Protein AF-A0A8T3XQE4-F1 (afdb_monomer)

Radius of gyration: 17.46 Å; Cα contacts (8 Å, |Δi|>4): 43; chains: 1; bounding box: 43×25×43 Å

pLDDT: mean 86.02, std 8.2, range [55.16, 93.38]

Structure (mmCIF, N/CA/C/O backbone):
data_AF-A0A8T3XQE4-F1
#
_entry.id   AF-A0A8T3XQE4-F1
#
loop_
_atom_site.group_PDB
_atom_site.id
_atom_site.type_symbol
_atom_site.label_atom_id
_atom_site.label_alt_id
_atom_site.label_comp_id
_atom_site.label_asym_id
_atom_site.label_entity_id
_atom_site.label_seq_id
_atom_site.pdbx_PDB_ins_code
_atom_site.Cartn_x
_atom_site.Cartn_y
_atom_site.Cartn_z
_atom_site.occupancy
_atom_si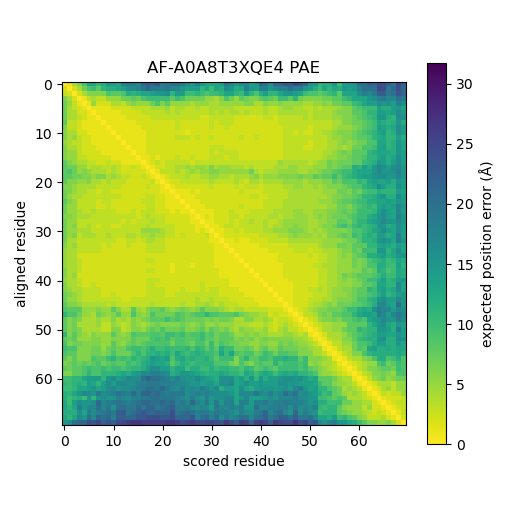te.B_iso_or_equiv
_atom_site.auth_seq_id
_atom_site.auth_comp_id
_atom_site.auth_asym_id
_atom_site.auth_atom_id
_atom_site.pdbx_PDB_model_num
ATOM 1 N N . MET A 1 1 ? 4.677 -2.932 -9.826 1.00 55.16 1 MET A N 1
ATOM 2 C CA . MET A 1 1 ? 3.257 -3.096 -9.435 1.00 55.16 1 MET A CA 1
ATOM 3 C C . MET A 1 1 ? 2.383 -2.297 -10.384 1.00 55.16 1 MET A C 1
ATOM 5 O O . MET A 1 1 ? 2.552 -1.089 -10.449 1.00 55.16 1 MET A O 1
ATOM 9 N N . VAL A 1 2 ? 1.549 -2.961 -11.188 1.00 57.41 2 VAL A N 1
ATOM 10 C CA . VAL A 1 2 ? 0.736 -2.306 -12.238 1.00 57.41 2 VAL A CA 1
ATOM 11 C C . VAL A 1 2 ? -0.702 -2.027 -11.757 1.00 57.41 2 VAL A C 1
ATOM 13 O O . VAL A 1 2 ? -1.339 -1.112 -12.254 1.00 57.41 2 VAL A O 1
ATOM 16 N N . LYS A 1 3 ? -1.200 -2.752 -10.740 1.00 62.31 3 LYS A N 1
ATOM 17 C CA . LYS A 1 3 ? -2.621 -2.713 -10.334 1.00 62.31 3 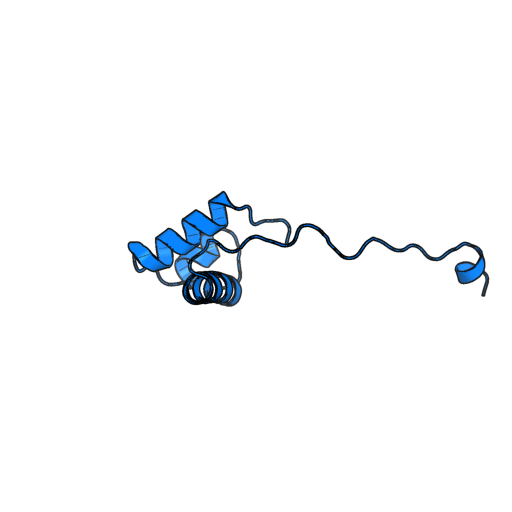LYS A CA 1
ATOM 18 C C . LYS A 1 3 ? -3.024 -1.573 -9.375 1.00 62.31 3 LYS A C 1
ATOM 20 O O . LYS A 1 3 ? -4.214 -1.322 -9.212 1.00 62.31 3 LYS A O 1
ATOM 25 N N . LEU A 1 4 ? -2.093 -0.879 -8.717 1.00 77.88 4 LEU A N 1
ATOM 26 C CA . LEU A 1 4 ? -2.422 0.164 -7.729 1.00 77.88 4 LEU A CA 1
ATOM 27 C C . LEU A 1 4 ? -2.246 1.565 -8.325 1.00 77.88 4 LEU A C 1
ATOM 29 O O . LEU A 1 4 ? -1.209 1.869 -8.905 1.00 77.88 4 LEU A O 1
ATOM 33 N N . ASN A 1 5 ? -3.248 2.423 -8.138 1.00 85.19 5 ASN A N 1
ATOM 34 C CA . ASN A 1 5 ? -3.202 3.847 -8.470 1.00 85.19 5 ASN A CA 1
ATOM 35 C C . ASN A 1 5 ? -3.308 4.689 -7.182 1.00 85.19 5 ASN A C 1
ATOM 37 O O . ASN A 1 5 ? -3.628 4.165 -6.111 1.00 85.19 5 ASN A O 1
ATOM 41 N N . LYS A 1 6 ? -3.035 5.997 -7.272 1.00 86.62 6 LYS A N 1
ATOM 42 C CA . LYS A 1 6 ? -3.031 6.906 -6.108 1.00 86.62 6 LYS A CA 1
ATOM 43 C C . LYS A 1 6 ? -4.369 6.877 -5.352 1.00 86.62 6 LYS A C 1
ATOM 45 O O . LYS A 1 6 ? -4.383 6.802 -4.125 1.00 86.62 6 LYS A O 1
ATOM 50 N N . SER A 1 7 ? -5.485 6.843 -6.081 1.00 88.38 7 SER A N 1
ATOM 51 C CA . SER A 1 7 ? -6.840 6.786 -5.516 1.00 88.38 7 SER A CA 1
ATOM 52 C C . SER A 1 7 ? -7.105 5.498 -4.729 1.00 88.38 7 SER A C 1
ATOM 54 O O . SER A 1 7 ? -7.630 5.558 -3.618 1.00 88.38 7 SER A O 1
ATOM 56 N N . ARG A 1 8 ? -6.682 4.338 -5.249 1.00 89.38 8 ARG A N 1
ATOM 57 C CA . ARG A 1 8 ? -6.803 3.033 -4.577 1.00 89.38 8 ARG A CA 1
ATOM 58 C C . ARG A 1 8 ? -5.956 2.975 -3.309 1.00 89.38 8 ARG A C 1
ATOM 60 O O . ARG A 1 8 ? -6.437 2.497 -2.288 1.00 89.38 8 ARG A O 1
ATOM 67 N N . ILE A 1 9 ? -4.734 3.513 -3.342 1.00 89.44 9 ILE A N 1
ATOM 68 C CA . ILE A 1 9 ? -3.861 3.597 -2.157 1.00 89.44 9 ILE A CA 1
ATOM 69 C C . ILE A 1 9 ? -4.512 4.470 -1.079 1.00 89.44 9 ILE A C 1
ATOM 71 O O . ILE A 1 9 ? -4.600 4.054 0.075 1.00 89.44 9 ILE A O 1
ATOM 75 N N . LYS A 1 10 ? -5.034 5.644 -1.461 1.00 91.38 10 LYS A N 1
ATOM 76 C CA . LYS A 1 10 ? -5.751 6.543 -0.546 1.00 91.38 10 LYS A CA 1
ATOM 77 C C . LYS A 1 10 ? -6.970 5.859 0.075 1.00 91.38 10 LYS A C 1
ATOM 79 O O . LYS A 1 10 ? -7.185 5.966 1.280 1.00 91.38 10 LYS A O 1
ATOM 84 N N . TRP A 1 11 ? -7.751 5.137 -0.729 1.00 92.75 11 TRP A N 1
ATOM 85 C CA . TRP A 1 11 ? -8.913 4.393 -0.245 1.00 92.75 11 TRP A CA 1
ATOM 86 C C . TRP A 1 11 ? -8.511 3.292 0.742 1.00 92.75 11 TRP A C 1
ATOM 88 O O . TRP A 1 11 ? -9.075 3.228 1.828 1.00 92.75 11 TRP A O 1
ATOM 98 N N . LEU A 1 12 ? -7.499 2.484 0.416 1.00 92.50 12 LEU A N 1
ATOM 99 C CA . LEU A 1 12 ? -7.005 1.394 1.264 1.00 92.50 12 LEU A CA 1
ATOM 100 C C . LEU A 1 12 ? -6.525 1.907 2.623 1.00 92.50 12 LEU A C 1
ATOM 102 O O . LEU A 1 12 ? -6.924 1.377 3.658 1.00 92.50 12 LEU A O 1
ATOM 106 N N . ILE A 1 13 ? -5.732 2.981 2.630 1.00 91.38 13 ILE A N 1
ATOM 107 C CA . ILE A 1 13 ? -5.264 3.605 3.872 1.00 91.38 13 ILE A CA 1
ATOM 108 C C . ILE A 1 13 ? -6.451 4.123 4.683 1.00 91.38 13 ILE A C 1
ATOM 110 O O . ILE A 1 13 ? -6.507 3.897 5.890 1.00 91.38 13 ILE A O 1
ATOM 114 N N . LYS A 1 14 ? -7.435 4.761 4.033 1.00 93.00 14 LYS A N 1
ATOM 115 C CA . LYS A 1 14 ? -8.658 5.233 4.696 1.00 93.00 14 LYS A CA 1
ATOM 116 C C . LYS A 1 14 ? -9.427 4.079 5.347 1.00 93.00 14 LYS A C 1
ATOM 118 O O . LYS A 1 14 ? -9.868 4.237 6.480 1.00 93.00 14 LYS A O 1
ATOM 123 N N . GLN A 1 15 ? -9.564 2.934 4.677 1.00 93.38 15 GLN A N 1
ATOM 124 C CA . GLN A 1 15 ? -10.265 1.770 5.233 1.00 93.38 15 GLN A CA 1
ATOM 125 C C . GLN A 1 15 ? -9.566 1.209 6.473 1.00 93.38 15 GLN A C 1
ATOM 127 O O . GLN A 1 15 ? -10.224 0.939 7.473 1.00 93.38 15 GLN A O 1
ATOM 132 N N . VAL A 1 16 ? -8.238 1.076 6.434 1.00 92.25 16 VAL A N 1
ATOM 133 C CA . VAL A 1 16 ? -7.482 0.542 7.576 1.00 92.25 16 VAL A CA 1
ATOM 134 C C . VAL A 1 16 ? -7.440 1.544 8.732 1.00 92.25 16 VAL A C 1
ATOM 136 O O . VAL A 1 16 ? -7.586 1.151 9.881 1.00 92.25 16 VAL A O 1
ATOM 139 N N . LYS A 1 17 ? -7.263 2.843 8.457 1.00 89.88 17 LYS A N 1
ATOM 140 C CA . LYS A 1 17 ? -7.077 3.857 9.508 1.00 89.88 17 LYS A CA 1
ATOM 141 C C . LYS A 1 17 ? -8.354 4.463 10.068 1.00 89.88 17 LYS A C 1
ATOM 143 O O . LYS A 1 17 ? -8.389 4.744 11.256 1.00 89.88 17 LYS A O 1
ATOM 148 N N . ARG A 1 18 ? -9.368 4.716 9.238 1.00 89.00 18 ARG A N 1
ATOM 149 C CA . ARG A 1 18 ? -10.622 5.348 9.690 1.00 89.00 18 ARG A CA 1
ATOM 150 C C . ARG A 1 18 ? -11.707 4.331 10.001 1.00 89.00 18 ARG A C 1
ATOM 152 O O . ARG A 1 18 ? -12.427 4.506 10.969 1.00 89.00 18 ARG A O 1
ATOM 159 N N . ASN A 1 19 ? -11.799 3.275 9.195 1.00 89.75 19 ASN A N 1
ATOM 160 C CA . ASN A 1 19 ? -12.844 2.257 9.341 1.00 89.75 19 ASN A CA 1
ATOM 161 C C . ASN A 1 19 ? -12.356 1.021 10.114 1.00 89.75 19 ASN A C 1
ATOM 163 O O . ASN A 1 19 ? -13.078 0.033 10.183 1.00 89.75 19 ASN A O 1
ATOM 167 N N . ASN A 1 20 ? -11.127 1.068 10.643 1.00 90.50 20 ASN A N 1
ATOM 168 C CA . ASN A 1 20 ? -10.488 0.029 11.453 1.00 90.50 20 ASN A CA 1
ATOM 169 C C . ASN A 1 20 ? -10.548 -1.390 10.849 1.00 90.50 20 ASN A C 1
ATOM 171 O O . ASN A 1 20 ? -10.547 -2.390 11.566 1.00 90.50 20 ASN A O 1
ATOM 175 N N . LYS A 1 21 ? -10.609 -1.485 9.512 1.00 92.62 21 LYS A N 1
ATOM 176 C CA . LYS A 1 21 ? -10.684 -2.768 8.808 1.00 92.62 21 LYS A CA 1
ATOM 177 C C . LYS A 1 21 ? -9.371 -3.523 8.906 1.00 92.62 21 LYS A C 1
ATOM 179 O O . LYS A 1 21 ? -8.287 -2.931 8.836 1.00 92.62 21 LYS A O 1
ATOM 184 N N . LYS A 1 22 ? -9.457 -4.852 8.973 1.00 92.56 22 LYS A N 1
ATOM 185 C CA . LYS A 1 22 ? -8.261 -5.695 8.976 1.00 92.56 22 LYS A CA 1
ATOM 186 C C . LYS A 1 22 ? -7.565 -5.609 7.611 1.00 92.56 22 LYS A C 1
ATOM 188 O O . LYS A 1 22 ? -8.234 -5.641 6.577 1.00 92.56 22 LYS A O 1
ATOM 193 N N . PRO A 1 23 ? -6.220 -5.580 7.558 1.00 90.50 23 PRO A N 1
ATOM 194 C CA . PRO A 1 23 ? -5.486 -5.537 6.292 1.00 90.50 23 PRO A CA 1
ATOM 195 C C . PRO A 1 23 ? -5.841 -6.669 5.318 1.00 90.50 23 PRO A C 1
ATOM 197 O O . PRO A 1 23 ? -5.718 -6.480 4.112 1.00 90.50 23 PRO A O 1
ATOM 200 N N . ILE A 1 24 ? -6.296 -7.820 5.827 1.00 92.06 24 ILE A N 1
ATOM 201 C CA . ILE A 1 24 ? -6.731 -8.965 5.018 1.00 92.06 24 ILE A CA 1
ATOM 202 C C . ILE A 1 24 ? -8.030 -8.711 4.253 1.00 92.06 24 ILE A C 1
ATOM 204 O O . ILE A 1 24 ? -8.118 -9.057 3.082 1.00 92.06 24 ILE A O 1
ATOM 208 N N . GLU A 1 25 ? -8.988 -8.014 4.858 1.00 90.88 25 GLU A N 1
ATOM 209 C CA . GLU A 1 25 ? -10.260 -7.664 4.215 1.00 90.88 25 GLU A CA 1
ATOM 210 C C . GLU A 1 25 ? -10.061 -6.628 3.108 1.00 90.88 25 GLU A C 1
ATOM 212 O O . GLU A 1 25 ? -10.784 -6.596 2.121 1.00 90.88 25 GLU A O 1
ATOM 217 N N . VAL A 1 26 ? -9.071 -5.750 3.273 1.00 91.50 26 VAL A N 1
ATOM 218 C CA . VAL A 1 26 ? -8.756 -4.713 2.283 1.00 91.50 26 VAL A CA 1
ATOM 219 C C . VAL A 1 26 ? -7.882 -5.268 1.154 1.00 91.50 26 VAL A C 1
ATOM 221 O O . VAL A 1 26 ? -7.954 -4.796 0.019 1.00 91.50 26 VAL A O 1
ATOM 224 N N . ALA A 1 27 ? -7.063 -6.276 1.459 1.00 90.88 27 ALA A N 1
ATOM 225 C CA . ALA A 1 27 ? -6.200 -6.965 0.508 1.00 90.88 27 ALA A CA 1
ATOM 226 C C . ALA A 1 27 ? -6.997 -7.704 -0.580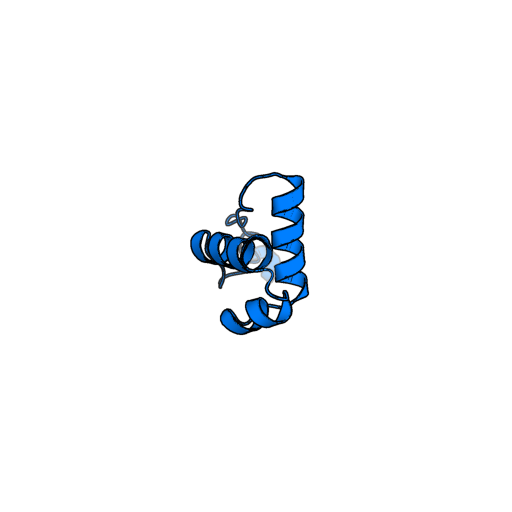 1.00 90.88 27 ALA A C 1
ATOM 228 O O . ALA A 1 27 ? -6.650 -7.594 -1.757 1.00 90.88 27 ALA A O 1
ATOM 229 N N . THR A 1 28 ? -8.087 -8.384 -0.212 1.00 90.38 28 THR A N 1
ATOM 230 C CA . THR A 1 28 ? -8.920 -9.165 -1.145 1.00 90.38 28 THR A CA 1
ATOM 231 C C . THR A 1 28 ? -9.606 -8.302 -2.204 1.00 90.38 28 THR A C 1
ATOM 233 O O . THR A 1 28 ? -9.690 -8.714 -3.355 1.00 90.38 28 THR A O 1
ATOM 236 N N . VAL A 1 29 ? -10.011 -7.070 -1.864 1.00 89.62 29 VAL A N 1
ATOM 237 C CA . VAL A 1 29 ? -10.704 -6.137 -2.782 1.00 89.62 29 VAL A CA 1
ATOM 238 C C . VAL A 1 29 ? -9.896 -5.839 -4.047 1.00 89.62 29 VAL A C 1
ATOM 240 O O . VAL A 1 29 ? -10.461 -5.642 -5.120 1.00 89.62 29 VAL A O 1
ATOM 243 N N . TYR A 1 30 ? -8.569 -5.776 -3.927 1.00 87.44 30 TYR A N 1
ATOM 244 C CA . TYR A 1 30 ? -7.676 -5.429 -5.034 1.00 87.44 30 TYR A CA 1
ATOM 245 C C . TYR A 1 30 ? -6.708 -6.548 -5.408 1.00 87.44 30 TYR A C 1
ATOM 247 O O . TYR A 1 30 ? -5.760 -6.278 -6.151 1.00 87.44 30 TYR A O 1
ATOM 255 N N . ASP A 1 31 ? -6.932 -7.767 -4.905 1.00 87.75 31 ASP A N 1
ATOM 256 C CA . ASP A 1 31 ? -6.051 -8.915 -5.137 1.00 87.75 31 ASP A CA 1
ATOM 257 C C . ASP A 1 31 ? -4.584 -8.569 -4.798 1.00 87.75 31 ASP A C 1
ATOM 259 O O . ASP A 1 31 ? -3.653 -8.650 -5.605 1.00 87.75 31 ASP A O 1
ATOM 263 N N . LEU A 1 32 ? -4.397 -8.030 -3.591 1.00 88.19 32 LEU A N 1
ATOM 264 C CA . LEU A 1 32 ? -3.101 -7.646 -3.043 1.00 88.19 32 LEU A CA 1
ATOM 265 C C . LEU A 1 32 ? -2.703 -8.607 -1.932 1.00 88.19 32 LEU A C 1
ATOM 267 O O . LEU A 1 32 ? -3.543 -9.157 -1.232 1.00 88.19 32 LEU A O 1
ATOM 271 N N . SER A 1 33 ? -1.402 -8.731 -1.685 1.00 90.69 33 SER A N 1
ATOM 272 C CA . SER A 1 33 ? -0.943 -9.392 -0.469 1.00 90.69 33 SER A CA 1
ATOM 273 C C . SER A 1 33 ? -1.206 -8.517 0.760 1.00 90.69 33 SER A C 1
ATOM 275 O O . SER A 1 33 ? -1.027 -7.295 0.738 1.00 90.69 33 SER A O 1
ATOM 277 N N . THR A 1 34 ? -1.557 -9.154 1.877 1.00 93.25 34 THR A N 1
ATOM 278 C CA . THR A 1 34 ? -1.716 -8.513 3.197 1.00 93.25 34 THR A CA 1
ATOM 279 C C . THR A 1 34 ? -0.500 -7.672 3.578 1.00 93.25 34 THR A C 1
ATOM 281 O O . THR A 1 34 ? -0.630 -6.515 3.984 1.00 93.25 34 THR A O 1
ATOM 284 N N . ARG A 1 35 ? 0.702 -8.217 3.360 1.00 92.44 35 ARG A N 1
ATOM 285 C CA . ARG A 1 35 ? 1.972 -7.531 3.625 1.00 92.44 35 ARG A CA 1
ATOM 286 C C . ARG A 1 35 ? 2.098 -6.232 2.837 1.00 92.44 35 ARG A C 1
ATOM 288 O O . ARG A 1 35 ? 2.653 -5.258 3.343 1.00 92.44 35 ARG A O 1
ATOM 295 N N . ARG A 1 36 ? 1.555 -6.168 1.617 1.00 90.38 36 ARG A N 1
ATOM 296 C CA . ARG A 1 36 ? 1.588 -4.935 0.828 1.00 90.38 36 ARG A CA 1
ATOM 297 C C . ARG A 1 36 ? 0.702 -3.847 1.427 1.00 90.38 36 ARG A C 1
ATOM 299 O O . ARG A 1 36 ? 1.123 -2.694 1.482 1.00 90.38 36 ARG A O 1
ATOM 306 N N . VAL A 1 37 ? -0.489 -4.207 1.899 1.00 91.56 37 VAL A N 1
ATOM 307 C CA . VAL A 1 37 ? -1.391 -3.286 2.609 1.00 91.56 37 VAL A CA 1
ATOM 308 C C . VAL A 1 37 ? -0.683 -2.713 3.839 1.00 91.56 37 VAL A C 1
ATOM 310 O O . VAL A 1 37 ? -0.637 -1.497 4.013 1.00 91.56 37 VAL A O 1
ATOM 313 N N . GLN A 1 38 ? -0.045 -3.573 4.637 1.00 93.38 38 GLN A N 1
ATOM 314 C CA . GLN A 1 38 ? 0.710 -3.166 5.826 1.00 93.38 38 GLN A CA 1
ATOM 315 C C . GLN A 1 38 ? 1.861 -2.210 5.493 1.00 93.38 38 GLN A C 1
ATOM 317 O O . GLN A 1 38 ? 2.011 -1.191 6.159 1.00 93.38 38 GLN A O 1
ATOM 322 N N . GLN A 1 39 ? 2.636 -2.480 4.438 1.00 92.50 39 GLN A N 1
ATOM 323 C CA . GLN A 1 39 ? 3.707 -1.581 3.991 1.00 92.50 39 GLN A CA 1
ATOM 324 C C . GLN A 1 39 ? 3.190 -0.187 3.619 1.00 92.50 39 GLN A C 1
ATOM 326 O O . GLN A 1 39 ? 3.817 0.808 3.970 1.00 92.50 39 GLN A O 1
ATOM 331 N N . LEU A 1 40 ? 2.060 -0.103 2.908 1.00 91.44 40 LEU A N 1
ATOM 332 C CA . LEU A 1 40 ? 1.466 1.179 2.514 1.00 91.44 40 LEU A CA 1
ATOM 333 C C . LEU A 1 40 ? 0.972 1.967 3.731 1.00 91.44 40 LEU A C 1
ATOM 335 O O . LEU A 1 40 ? 1.188 3.173 3.810 1.00 91.44 40 LEU A O 1
ATOM 339 N N . VAL A 1 41 ? 0.339 1.283 4.685 1.00 91.69 41 VAL A N 1
ATOM 340 C CA . VAL A 1 41 ? -0.143 1.901 5.926 1.00 91.69 41 VAL A CA 1
ATOM 341 C C . VAL A 1 41 ? 1.022 2.347 6.808 1.00 91.69 41 VAL A C 1
ATOM 343 O O . VAL A 1 41 ? 0.971 3.449 7.347 1.00 91.69 41 VAL A O 1
ATOM 346 N N . LYS A 1 42 ? 2.081 1.537 6.925 1.00 93.19 42 LYS A N 1
ATOM 347 C CA . LYS A 1 42 ? 3.298 1.896 7.662 1.00 93.19 42 LYS A CA 1
ATOM 348 C C . LYS A 1 42 ? 3.955 3.139 7.062 1.00 93.19 42 LYS A C 1
ATOM 350 O O . LYS A 1 42 ? 4.167 4.106 7.779 1.00 93.19 42 LYS A O 1
ATOM 355 N N . ARG A 1 43 ? 4.159 3.162 5.742 1.00 91.69 43 ARG A N 1
ATOM 356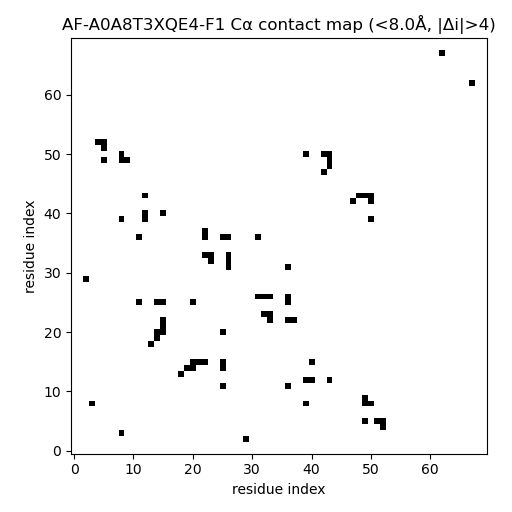 C CA . ARG A 1 43 ? 4.742 4.321 5.054 1.00 91.69 43 ARG A CA 1
ATOM 357 C C . ARG A 1 43 ? 3.905 5.591 5.235 1.00 91.69 43 ARG A C 1
ATOM 359 O O . ARG A 1 43 ? 4.454 6.653 5.479 1.00 91.69 43 ARG A O 1
ATOM 366 N N . TYR A 1 44 ? 2.578 5.476 5.176 1.00 92.12 44 TYR A N 1
ATOM 367 C CA . TYR A 1 44 ? 1.679 6.598 5.463 1.00 92.12 44 TYR A CA 1
ATOM 368 C C . TYR A 1 44 ? 1.816 7.126 6.899 1.00 92.12 44 TYR A C 1
ATOM 370 O O . TYR A 1 44 ? 1.721 8.330 7.111 1.00 92.12 44 TYR A O 1
ATOM 378 N N . MET A 1 45 ? 2.031 6.242 7.877 1.00 89.44 45 MET A N 1
ATOM 379 C CA . MET A 1 45 ? 2.255 6.635 9.273 1.00 89.44 45 MET A CA 1
ATOM 380 C C . MET A 1 45 ? 3.599 7.331 9.482 1.00 89.44 45 MET A C 1
ATOM 382 O O . MET A 1 45 ? 3.668 8.262 10.272 1.00 89.44 45 MET A O 1
ATOM 386 N N . GLU A 1 46 ? 4.644 6.883 8.786 1.00 92.38 46 GLU A N 1
ATOM 387 C CA . GLU A 1 46 ? 5.996 7.445 8.894 1.00 92.38 46 GLU A CA 1
ATOM 388 C C . GLU A 1 46 ? 6.121 8.790 8.163 1.00 92.38 46 GLU A C 1
ATOM 390 O O . GLU A 1 46 ? 6.673 9.740 8.703 1.00 92.38 46 GLU A O 1
ATOM 395 N N . GLU A 1 47 ? 5.588 8.894 6.943 1.00 89.75 47 GLU A N 1
ATOM 396 C CA . GLU A 1 47 ? 5.746 10.082 6.089 1.00 89.75 47 GLU A CA 1
AT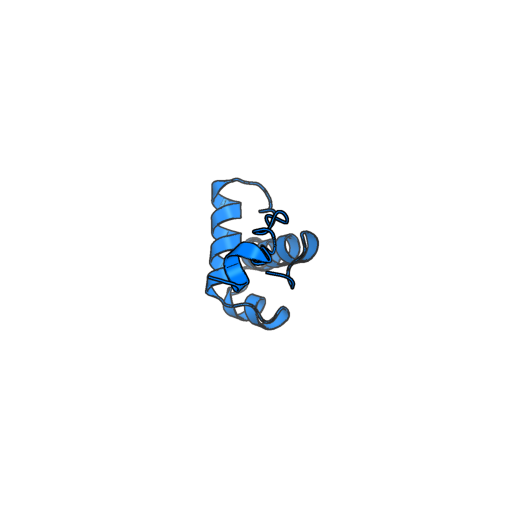OM 397 C C . GLU A 1 47 ? 4.614 11.113 6.268 1.00 89.75 47 GLU A C 1
ATOM 399 O O . GLU A 1 47 ? 4.703 12.231 5.758 1.00 89.75 47 GLU A O 1
ATOM 404 N N . GLY A 1 48 ? 3.494 10.733 6.897 1.00 85.31 48 GLY A N 1
ATOM 405 C CA . GLY A 1 48 ? 2.282 11.559 7.019 1.00 85.31 48 GLY A CA 1
ATOM 406 C C . GLY A 1 48 ? 1.576 11.863 5.686 1.00 85.31 48 GLY A C 1
ATOM 407 O O . GLY A 1 48 ? 0.543 12.534 5.655 1.00 85.31 48 GLY A O 1
ATOM 408 N N . LYS A 1 49 ? 2.114 11.372 4.564 1.00 87.56 49 LYS A N 1
ATOM 409 C CA . LYS A 1 49 ? 1.617 11.591 3.202 1.00 87.56 49 LYS A CA 1
ATOM 410 C C . LYS A 1 49 ? 1.207 10.270 2.563 1.00 87.56 49 LYS A C 1
ATOM 412 O O . LYS A 1 49 ? 1.667 9.193 2.929 1.00 87.56 49 LYS A O 1
ATOM 417 N N . THR A 1 50 ? 0.289 10.342 1.595 1.00 84.69 50 THR A N 1
ATOM 418 C CA . THR A 1 50 ? -0.123 9.144 0.848 1.00 84.69 50 THR A CA 1
ATOM 419 C C . THR A 1 50 ? 1.053 8.663 -0.001 1.00 84.69 50 THR A C 1
ATOM 421 O O . THR A 1 50 ? 1.502 9.424 -0.858 1.00 84.69 50 THR A O 1
ATOM 424 N N . PRO A 1 51 ? 1.524 7.422 0.187 1.00 81.62 51 PRO A N 1
ATOM 425 C CA . PRO A 1 51 ? 2.697 6.938 -0.509 1.00 81.62 51 PRO A CA 1
ATOM 426 C C . PRO A 1 51 ? 2.434 6.826 -2.006 1.00 81.62 51 PRO A C 1
ATOM 428 O O . PRO A 1 51 ? 1.460 6.208 -2.449 1.00 81.62 51 PRO A O 1
ATOM 431 N N . GLU A 1 52 ? 3.329 7.415 -2.790 1.00 81.31 52 GLU A N 1
ATOM 432 C CA . GLU A 1 52 ? 3.285 7.338 -4.243 1.00 81.31 52 GLU A CA 1
ATOM 433 C C . GLU A 1 52 ? 4.095 6.141 -4.746 1.00 81.31 52 GLU A C 1
ATOM 435 O O . GLU A 1 52 ? 5.097 5.721 -4.161 1.00 81.31 52 GLU A O 1
ATOM 440 N N . LEU A 1 53 ? 3.624 5.532 -5.833 1.00 77.25 53 LEU A N 1
ATOM 441 C CA . LEU A 1 53 ? 4.345 4.442 -6.477 1.00 77.25 53 LEU A CA 1
ATOM 442 C C . LEU A 1 53 ? 5.370 5.023 -7.440 1.00 77.25 53 LEU A C 1
ATOM 444 O O . LEU A 1 53 ? 5.013 5.813 -8.313 1.00 77.25 53 LEU A O 1
ATOM 448 N N . ASN A 1 54 ? 6.614 4.558 -7.333 1.00 75.56 54 ASN A N 1
ATOM 449 C CA . ASN A 1 54 ? 7.634 4.877 -8.318 1.00 75.56 54 ASN A CA 1
ATOM 450 C C . ASN A 1 54 ? 7.225 4.305 -9.691 1.00 75.56 54 ASN A C 1
ATOM 452 O O . ASN A 1 54 ? 7.084 3.087 -9.858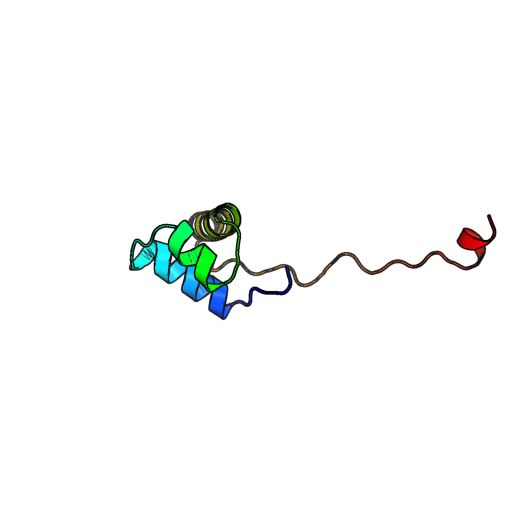 1.00 75.56 54 ASN A O 1
ATOM 456 N N . LYS A 1 55 ? 6.996 5.203 -10.655 1.00 73.88 55 LYS A N 1
ATOM 457 C CA . LYS A 1 55 ? 6.666 4.870 -12.048 1.00 73.88 55 LYS A CA 1
ATOM 458 C C . LYS A 1 55 ? 7.915 4.647 -12.905 1.00 73.88 55 LYS A C 1
ATOM 460 O O . LYS A 1 55 ? 7.817 3.955 -13.916 1.00 73.88 55 LYS A O 1
ATOM 465 N N . ASN A 1 56 ? 9.069 5.155 -12.473 1.00 76.88 56 ASN A N 1
ATOM 466 C CA . ASN A 1 56 ? 10.352 5.031 -13.158 1.00 76.88 56 ASN A CA 1
ATOM 467 C C . ASN A 1 56 ? 10.920 3.639 -12.888 1.00 76.88 56 ASN A C 1
ATOM 469 O O . ASN A 1 56 ? 11.708 3.412 -11.970 1.00 76.88 56 ASN A O 1
ATOM 473 N N . ARG A 1 57 ? 10.422 2.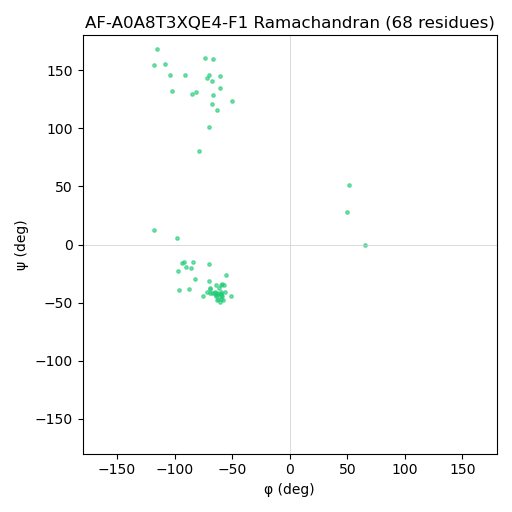663 -13.646 1.00 71.81 57 ARG A N 1
ATOM 474 C CA . ARG A 1 57 ? 10.901 1.284 -13.571 1.00 71.81 57 ARG A CA 1
ATOM 475 C C . ARG A 1 57 ? 12.272 1.160 -14.216 1.00 71.81 57 ARG A C 1
ATOM 477 O O . ARG A 1 57 ? 12.641 1.972 -15.059 1.00 71.81 57 ARG A O 1
ATOM 484 N N . ARG A 1 58 ? 12.975 0.081 -13.857 1.00 81.38 58 ARG A N 1
ATOM 485 C CA . ARG A 1 58 ? 14.181 -0.347 -14.567 1.00 81.38 58 ARG A CA 1
ATOM 486 C C . ARG A 1 58 ? 13.869 -0.393 -16.073 1.00 81.38 58 ARG A C 1
ATOM 488 O O . ARG A 1 58 ? 12.900 -1.068 -16.442 1.00 81.38 58 ARG A O 1
ATOM 495 N N . PRO A 1 59 ? 14.629 0.324 -16.915 1.00 82.31 59 PRO A N 1
ATOM 496 C CA . PRO A 1 59 ? 14.416 0.298 -18.353 1.00 82.31 59 PRO A CA 1
ATOM 497 C C . PRO A 1 59 ? 14.593 -1.130 -18.870 1.00 82.31 59 PRO A C 1
ATOM 499 O O . PRO A 1 59 ? 15.414 -1.893 -18.353 1.00 82.31 59 PRO A O 1
ATOM 502 N N . ARG A 1 60 ? 13.801 -1.506 -19.878 1.00 78.44 60 ARG A N 1
ATOM 503 C CA . ARG A 1 60 ? 14.022 -2.757 -20.605 1.00 78.44 60 ARG A CA 1
ATOM 504 C C . ARG A 1 60 ? 15.298 -2.588 -21.420 1.00 78.44 60 ARG A C 1
ATOM 506 O O . ARG A 1 60 ? 15.291 -1.919 -22.444 1.00 78.44 60 ARG A O 1
ATOM 513 N N . THR A 1 61 ? 16.387 -3.150 -20.917 1.00 84.19 61 THR A N 1
ATOM 514 C CA . THR A 1 61 ? 17.647 -3.253 -21.647 1.00 84.19 61 THR A CA 1
ATOM 515 C C . THR A 1 61 ? 17.566 -4.447 -22.586 1.00 84.19 61 THR A C 1
ATOM 517 O O . THR A 1 61 ? 17.180 -5.538 -22.161 1.00 84.19 61 THR A O 1
ATOM 520 N N . PHE A 1 62 ? 17.931 -4.246 -23.845 1.00 86.31 62 PHE A N 1
ATOM 521 C CA . PHE A 1 62 ? 18.130 -5.322 -24.810 1.00 86.31 62 PHE A CA 1
ATOM 522 C C . PHE A 1 62 ? 19.636 -5.527 -24.992 1.00 86.31 62 PHE A C 1
ATOM 524 O O . PHE A 1 62 ? 20.385 -4.555 -24.911 1.00 86.31 62 PHE A O 1
ATOM 531 N N . LEU A 1 63 ? 20.069 -6.771 -25.218 1.00 86.00 63 LEU A N 1
ATOM 532 C CA . LEU A 1 63 ? 21.451 -7.038 -25.626 1.00 86.00 63 LEU A CA 1
ATOM 533 C C . LEU A 1 63 ? 21.715 -6.324 -26.957 1.00 86.00 63 LEU A C 1
ATOM 535 O O . LEU A 1 63 ? 20.877 -6.397 -27.867 1.00 86.00 63 LEU A O 1
ATOM 539 N N . THR A 1 64 ? 22.859 -5.653 -27.073 1.00 86.88 64 THR A N 1
ATOM 540 C CA . THR A 1 64 ? 23.326 -5.130 -28.363 1.00 86.88 64 THR A CA 1
ATOM 541 C C . THR A 1 64 ? 23.661 -6.292 -29.302 1.00 86.88 64 THR A C 1
ATOM 543 O O . THR A 1 64 ? 23.852 -7.423 -28.859 1.00 86.88 64 THR A O 1
ATOM 546 N N . ASN A 1 65 ? 23.706 -6.049 -30.615 1.00 85.44 65 ASN A N 1
ATOM 547 C CA . ASN A 1 65 ? 24.014 -7.113 -31.582 1.00 85.44 65 ASN A CA 1
ATOM 548 C C . ASN A 1 65 ? 25.401 -7.732 -31.333 1.00 85.44 65 ASN A C 1
ATOM 550 O O . ASN A 1 65 ? 25.548 -8.941 -31.446 1.00 85.44 65 ASN A O 1
ATOM 554 N N . GLU A 1 66 ? 26.370 -6.930 -30.893 1.00 83.69 66 GLU A N 1
ATOM 555 C CA . GLU A 1 66 ? 27.709 -7.381 -30.488 1.00 83.69 66 GLU A CA 1
ATOM 556 C C . GLU A 1 66 ? 27.666 -8.320 -29.274 1.00 83.69 66 GLU A C 1
ATOM 558 O O . GLU A 1 66 ? 28.307 -9.363 -29.274 1.00 83.69 66 GLU A O 1
ATOM 563 N N . GLN A 1 67 ? 26.837 -8.013 -28.270 1.00 83.25 67 GLN A N 1
ATOM 564 C CA . GLN A 1 67 ? 26.642 -8.861 -27.086 1.00 83.25 67 GLN A CA 1
ATOM 565 C C . GLN A 1 67 ? 25.884 -10.163 -27.374 1.00 83.25 67 GLN A C 1
ATOM 567 O O . GLN A 1 67 ? 25.863 -11.047 -26.526 1.00 83.25 67 GLN A O 1
ATOM 572 N N . LYS A 1 68 ? 25.197 -10.259 -28.518 1.00 81.75 68 LYS A N 1
ATOM 573 C CA . LYS A 1 68 ? 24.504 -11.484 -28.948 1.00 81.75 68 LYS A CA 1
ATOM 574 C C . LYS A 1 68 ? 25.393 -12.408 -29.781 1.00 81.75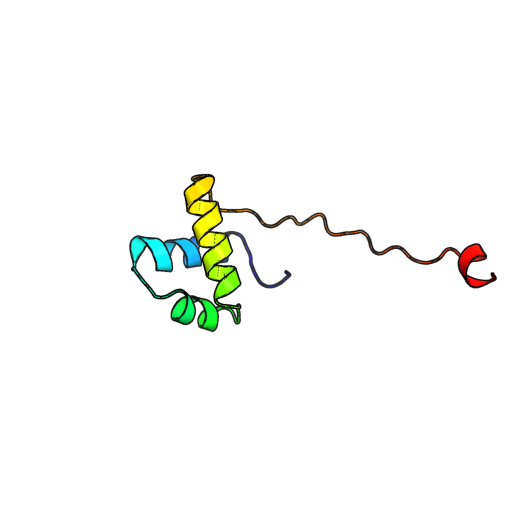 68 LYS A C 1
ATOM 576 O O . LYS A 1 68 ? 25.024 -13.562 -29.965 1.00 81.75 68 LYS A O 1
ATOM 581 N N . LEU A 1 69 ? 26.472 -11.870 -30.351 1.00 80.69 69 LEU A N 1
ATOM 582 C CA . LEU A 1 69 ? 27.405 -12.587 -31.224 1.00 80.69 69 LEU A CA 1
ATOM 583 C C . LEU A 1 69 ? 28.611 -13.160 -30.458 1.00 80.69 69 LEU A C 1
ATOM 585 O O . LEU A 1 69 ? 29.305 -14.009 -31.013 1.00 80.69 69 LEU A O 1
ATOM 589 N N . ALA A 1 70 ? 28.849 -12.689 -29.229 1.00 67.44 70 ALA A N 1
ATOM 590 C CA . ALA A 1 70 ? 29.824 -13.229 -28.277 1.00 67.44 70 ALA A CA 1
ATOM 591 C C . ALA A 1 70 ? 29.227 -14.381 -27.457 1.00 67.44 70 ALA A C 1
ATOM 593 O O . ALA A 1 70 ? 29.978 -15.341 -27.180 1.00 67.44 70 ALA A O 1
#

Sequence (70 aa):
MVKLNKSRIKWLIKQVKRNNKKPIEVATVYDLSTRRVQQLVKRYMEEGKTPELNKNRRPRTFLTNEQKLA

Foldseek 3Di:
DPQDDLVLLVVLLCCCPVVVDQLVVSCVVRVHDSVVSVVQNVCCVVVVDRDDDDPPDDDPDDQDPVSVVD

Solvent-accessible surface area (backbone atoms only — not comparable to full-atom values): 4498 Å² total; per-residue (Å²): 133,86,88,72,49,72,67,56,51,51,50,51,43,44,39,43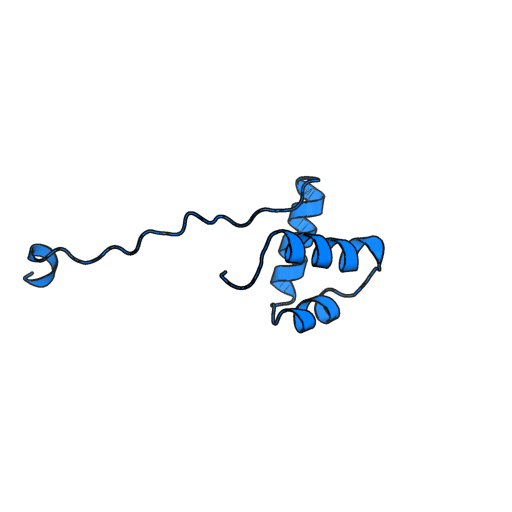,71,75,65,67,42,56,50,61,69,60,13,62,80,70,76,47,55,43,69,57,47,49,52,53,45,51,47,26,68,75,68,75,43,82,72,78,80,85,77,84,61,86,74,89,79,73,80,51,73,69,69,71,74,110

Nearest PDB structures (foldseek):
  7bhy-assembly1_A  TM=7.682E-01  e=5.325E-01  Bacillus subtilis subsp. subtilis str. 168
  7bhy-assembly1_B  TM=8.411E-01  e=9.918E-01  Bacillus subtilis subsp. subtilis str. 168
  2w48-assembly1_A  TM=6.936E-01  e=6.417E-01  Klebsiella pneumoniae
  8fnm-assembly1_G  TM=5.309E-01  e=8.748E+00  Homo sapiens

Mean predicted aligned error: 6.98 Å

Secondary structure (DSSP, 8-state):
--S--HHHHHHHHHHHHTS---HHHHHHHTT--HHHHHHHHHHHHHHSSPPPP---PPP-PPPPHHHHH-